Protein AF-A0A2W6A7L1-F1 (afdb_monomer)

Sequence (138 aa):
NFPADTFSSRDAFLKLSKTFEETGVGAYLGAAGSIQSKDVLQAAAGIFGVEARHAAAVGYISGAQPEGGIYMGATETAKSRVDVLAAVMPFLGGMPGTGFAPANQINEQLLVAGLGGLAGSSLIIAGLRRLAVRKQEQ

Structure (mmCIF, N/CA/C/O backbone):
data_AF-A0A2W6A7L1-F1
#
_entry.id   AF-A0A2W6A7L1-F1
#
loop_
_atom_site.group_PDB
_atom_site.id
_atom_site.type_symbol
_atom_site.label_atom_id
_atom_site.label_alt_id
_atom_site.label_comp_id
_atom_site.label_asym_id
_atom_site.label_entity_id
_atom_site.label_seq_id
_atom_site.pdbx_PDB_ins_code
_atom_site.Cartn_x
_atom_site.Cartn_y
_atom_site.Cartn_z
_atom_site.occupancy
_atom_site.B_iso_or_equiv
_atom_site.auth_seq_id
_atom_site.auth_comp_id
_atom_site.auth_asym_id
_atom_site.auth_atom_id
_atom_site.pdbx_PDB_model_num
ATOM 1 N N . ASN A 1 1 ? -6.098 13.486 -13.498 1.00 71.31 1 ASN A N 1
ATOM 2 C CA . ASN A 1 1 ? -4.932 13.851 -14.336 1.00 71.31 1 ASN A CA 1
ATOM 3 C C . ASN A 1 1 ? -3.828 12.823 -14.158 1.00 71.31 1 ASN A C 1
ATOM 5 O O . ASN A 1 1 ? -3.282 12.739 -13.075 1.00 71.31 1 ASN A O 1
ATOM 9 N N . PHE A 1 2 ? -3.528 12.009 -15.171 1.00 74.62 2 PHE A N 1
ATOM 10 C CA . PHE A 1 2 ? -2.427 11.034 -15.109 1.00 74.62 2 PHE A CA 1
ATOM 11 C C . PHE A 1 2 ? -1.189 11.572 -15.847 1.00 74.62 2 PHE A C 1
ATOM 13 O O . PHE A 1 2 ? -1.362 12.352 -16.786 1.00 74.62 2 PHE A O 1
ATOM 20 N N . PRO A 1 3 ? 0.040 11.183 -15.454 1.00 73.56 3 PRO A N 1
ATOM 21 C CA . PRO A 1 3 ? 1.233 11.413 -16.267 1.00 73.56 3 PRO A CA 1
ATOM 22 C C . PRO A 1 3 ? 1.027 10.926 -17.711 1.00 73.56 3 PRO A C 1
ATOM 24 O O . PRO A 1 3 ? 0.423 9.876 -17.925 1.00 73.56 3 PRO A O 1
ATOM 27 N N . ALA A 1 4 ? 1.527 11.674 -18.699 1.00 71.00 4 ALA A N 1
ATOM 28 C CA . ALA A 1 4 ? 1.272 11.406 -20.122 1.00 71.00 4 ALA A CA 1
ATOM 29 C C . ALA A 1 4 ? 1.661 9.976 -20.553 1.00 71.00 4 ALA A C 1
ATOM 31 O O . ALA A 1 4 ? 0.959 9.355 -21.346 1.00 71.00 4 ALA A O 1
ATOM 32 N N . ASP A 1 5 ? 2.721 9.426 -19.957 1.00 76.31 5 ASP A N 1
ATOM 33 C CA . ASP A 1 5 ? 3.250 8.100 -20.291 1.00 76.31 5 ASP A CA 1
ATOM 34 C C . ASP A 1 5 ? 2.653 6.958 -19.462 1.00 76.31 5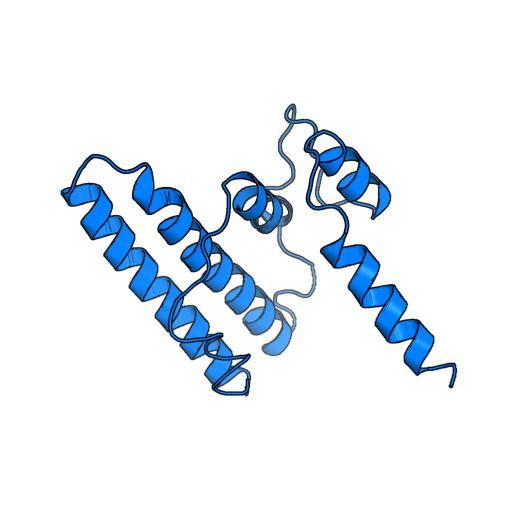 ASP A C 1
ATOM 36 O O . ASP A 1 5 ? 3.024 5.802 -19.644 1.00 76.31 5 ASP A O 1
ATOM 40 N N . THR A 1 6 ? 1.714 7.234 -18.554 1.00 76.62 6 THR A N 1
ATOM 41 C CA . THR A 1 6 ? 1.120 6.200 -17.691 1.00 76.62 6 THR A CA 1
ATOM 42 C C . THR A 1 6 ? 0.550 5.023 -18.483 1.00 76.62 6 THR A C 1
ATOM 44 O O . THR A 1 6 ? 0.663 3.881 -18.047 1.00 76.62 6 THR A O 1
ATOM 47 N N . PHE A 1 7 ? -0.050 5.296 -19.641 1.00 86.50 7 PHE A N 1
ATOM 48 C CA . PHE A 1 7 ? -0.712 4.289 -20.472 1.00 86.50 7 PHE A CA 1
ATOM 49 C C . PHE A 1 7 ? 0.075 3.945 -21.743 1.00 86.50 7 PHE A C 1
ATOM 51 O O . PHE A 1 7 ? -0.437 3.226 -22.596 1.00 86.50 7 PHE A O 1
ATOM 58 N N . SER A 1 8 ? 1.305 4.450 -21.895 1.00 86.00 8 SER A N 1
ATOM 59 C CA . SER A 1 8 ? 2.106 4.233 -23.108 1.00 86.00 8 SER A CA 1
ATOM 60 C C . SER A 1 8 ? 2.825 2.881 -23.124 1.00 86.00 8 SER A C 1
ATOM 62 O O . SER A 1 8 ? 3.236 2.413 -24.183 1.00 86.00 8 SER A O 1
ATOM 64 N N . SER A 1 9 ? 2.968 2.225 -21.966 1.00 90.50 9 SER A N 1
ATOM 65 C CA . SER A 1 9 ? 3.584 0.902 -21.855 1.00 90.50 9 SER A CA 1
ATOM 66 C C . SER A 1 9 ? 3.044 0.107 -20.667 1.00 90.50 9 SER A C 1
ATOM 68 O O . SER A 1 9 ? 2.560 0.667 -19.681 1.00 90.50 9 SER A O 1
ATOM 70 N N . ARG A 1 10 ? 3.186 -1.222 -20.747 1.00 93.12 10 ARG A N 1
ATOM 71 C CA . ARG A 1 10 ? 2.872 -2.145 -19.648 1.00 93.12 10 ARG A CA 1
ATOM 72 C C . ARG A 1 10 ? 3.616 -1.763 -18.368 1.00 93.12 10 ARG A C 1
ATOM 74 O O . ARG A 1 10 ? 3.000 -1.701 -17.312 1.00 93.12 10 ARG A O 1
ATOM 81 N N . ASP A 1 11 ? 4.906 -1.466 -18.465 1.00 89.12 11 ASP A N 1
ATOM 82 C CA . ASP A 1 11 ? 5.735 -1.180 -17.292 1.00 89.12 11 ASP A CA 1
ATOM 83 C C . ASP A 1 11 ? 5.360 0.154 -16.637 1.00 89.12 11 ASP A C 1
ATOM 85 O O . ASP A 1 11 ? 5.296 0.242 -15.410 1.00 89.12 11 ASP A O 1
ATOM 89 N N . ALA A 1 12 ? 5.037 1.181 -17.434 1.00 81.75 12 ALA A N 1
ATOM 90 C CA . ALA A 1 12 ? 4.550 2.455 -16.906 1.00 81.75 12 ALA A CA 1
ATOM 91 C C . ALA A 1 12 ? 3.216 2.289 -16.161 1.00 81.75 12 ALA A C 1
ATOM 93 O O . ALA A 1 12 ? 3.048 2.837 -15.066 1.00 81.75 12 ALA A O 1
ATOM 94 N N . PHE A 1 13 ? 2.306 1.479 -16.708 1.00 88.81 13 PHE A N 1
ATOM 95 C CA . PHE A 1 13 ? 1.031 1.176 -16.069 1.00 88.81 13 PHE A CA 1
ATOM 96 C C . PHE A 1 13 ? 1.217 0.383 -14.770 1.00 88.81 13 PHE A C 1
ATOM 98 O O . PHE A 1 13 ? 0.666 0.762 -13.738 1.00 88.81 13 PHE A O 1
ATOM 105 N N . LEU A 1 14 ? 2.026 -0.683 -14.789 1.00 89.44 14 LEU A N 1
ATOM 106 C CA . LEU A 1 14 ? 2.283 -1.517 -13.609 1.00 89.44 14 LEU A CA 1
ATOM 107 C C . LEU A 1 14 ? 2.969 -0.726 -12.491 1.00 89.44 14 LEU A C 1
ATO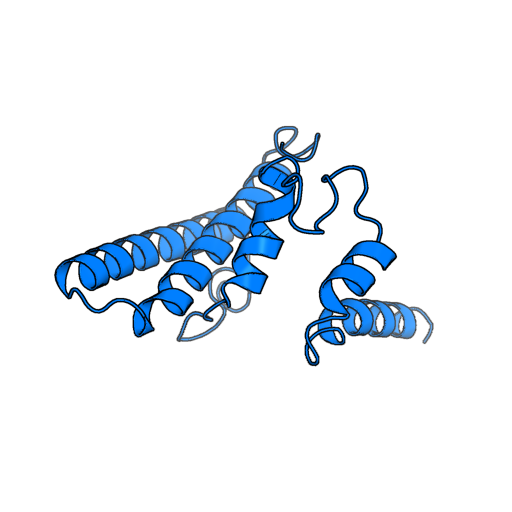M 109 O O . LEU A 1 14 ? 2.590 -0.856 -11.328 1.00 89.44 14 LEU A O 1
ATOM 113 N N . LYS A 1 15 ? 3.918 0.153 -12.832 1.00 86.69 15 LYS A N 1
ATOM 114 C CA . LYS A 1 15 ? 4.564 1.046 -11.862 1.00 86.69 15 LYS A CA 1
ATOM 115 C C . LYS A 1 15 ? 3.556 1.976 -11.189 1.00 86.69 15 LYS A C 1
ATOM 117 O O . LYS A 1 15 ? 3.609 2.170 -9.971 1.00 86.69 15 LYS A O 1
ATOM 122 N N . LEU A 1 16 ? 2.636 2.547 -11.967 1.00 86.56 16 LEU A N 1
ATOM 123 C CA . LEU A 1 16 ? 1.591 3.390 -11.404 1.00 86.56 16 LEU A CA 1
ATOM 124 C C . LEU A 1 16 ? 0.630 2.577 -10.532 1.00 86.56 16 LEU A C 1
ATOM 126 O O . LEU A 1 16 ? 0.361 2.981 -9.406 1.00 86.56 16 LEU A O 1
ATOM 130 N N . SER A 1 17 ? 0.155 1.434 -11.028 1.00 91.50 17 SER A N 1
ATOM 131 C CA . SER A 1 17 ? -0.746 0.545 -10.292 1.00 91.50 17 SER A CA 1
ATOM 132 C C . SER A 1 17 ? -0.145 0.166 -8.941 1.00 91.50 17 SER A C 1
ATOM 134 O O . SER A 1 17 ? -0.765 0.432 -7.920 1.00 91.50 17 SER A O 1
ATOM 136 N N . LYS A 1 18 ? 1.114 -0.291 -8.902 1.00 91.12 18 LYS A N 1
ATOM 137 C CA . LYS A 1 18 ? 1.820 -0.606 -7.649 1.00 91.12 18 LYS A CA 1
ATOM 138 C C . LYS A 1 18 ? 1.805 0.564 -6.660 1.00 91.12 18 LYS A C 1
ATOM 140 O O . LYS A 1 18 ? 1.532 0.358 -5.483 1.00 91.12 18 LYS A O 1
ATOM 145 N N . THR A 1 19 ? 2.028 1.787 -7.146 1.00 89.25 19 THR A N 1
ATOM 146 C CA . THR A 1 19 ? 1.996 3.002 -6.312 1.00 89.25 19 THR A CA 1
ATOM 147 C C . THR A 1 19 ? 0.613 3.249 -5.700 1.00 89.25 19 THR A C 1
ATOM 149 O O . THR A 1 19 ? 0.518 3.637 -4.534 1.00 89.25 19 THR A O 1
ATOM 152 N N . PHE A 1 20 ? -0.460 3.032 -6.466 1.00 92.06 20 PHE A N 1
ATOM 153 C CA . PHE A 1 20 ? -1.832 3.194 -5.983 1.00 92.06 20 PHE A CA 1
ATOM 154 C C . PHE A 1 20 ? -2.197 2.140 -4.938 1.00 92.06 20 PHE A C 1
ATOM 156 O O . PHE A 1 20 ? -2.629 2.519 -3.850 1.00 92.06 20 PHE A O 1
ATOM 163 N N . GLU A 1 21 ? -1.949 0.859 -5.220 1.00 95.75 21 GLU A N 1
ATOM 164 C CA . GLU A 1 21 ? -2.301 -0.229 -4.296 1.00 95.75 21 GLU A CA 1
ATOM 165 C C . GLU A 1 21 ? -1.540 -0.086 -2.963 1.00 95.75 21 GLU A C 1
ATOM 167 O O . GLU A 1 21 ? -2.126 -0.165 -1.887 1.00 95.75 21 GLU A O 1
ATOM 172 N N . GLU A 1 22 ? -0.239 0.238 -2.992 1.00 93.44 22 GLU A N 1
ATOM 173 C CA . GLU A 1 22 ? 0.544 0.485 -1.766 1.00 93.44 22 GLU A CA 1
ATOM 174 C C . GLU A 1 22 ? 0.087 1.736 -1.001 1.00 93.44 22 GLU A C 1
ATOM 176 O O . GLU A 1 22 ? 0.185 1.808 0.230 1.00 93.44 22 GLU A O 1
ATOM 181 N N . THR A 1 23 ? -0.427 2.740 -1.715 1.00 94.38 23 THR A N 1
ATOM 182 C CA . THR A 1 23 ? -1.052 3.907 -1.083 1.00 94.38 23 THR A CA 1
ATOM 183 C C . THR A 1 23 ? -2.351 3.510 -0.385 1.00 94.38 23 THR A C 1
ATOM 185 O O . THR A 1 23 ? -2.561 3.931 0.753 1.00 94.38 23 THR A O 1
ATOM 188 N N . GLY A 1 24 ? -3.172 2.661 -1.011 1.00 95.12 24 GLY A N 1
ATOM 189 C CA . GLY A 1 24 ? -4.389 2.090 -0.430 1.00 95.12 24 GLY A CA 1
ATOM 190 C C . GLY A 1 24 ? -4.109 1.284 0.839 1.00 95.12 24 GLY A C 1
ATOM 191 O O . GLY A 1 24 ? -4.695 1.568 1.886 1.00 95.12 24 GLY A O 1
ATOM 192 N N . VAL A 1 25 ? -3.143 0.360 0.787 1.00 96.56 25 VAL A N 1
ATOM 193 C CA . VAL A 1 25 ? -2.668 -0.426 1.943 1.00 96.56 25 VAL A CA 1
ATOM 194 C C . VAL A 1 25 ? -2.321 0.487 3.120 1.00 96.56 25 VAL A C 1
ATOM 196 O O . VAL A 1 25 ? -2.870 0.347 4.217 1.00 96.56 25 VAL A O 1
ATOM 199 N N . GLY A 1 26 ? -1.449 1.472 2.888 1.00 95.88 26 GLY A N 1
ATOM 200 C CA . GLY A 1 26 ? -1.028 2.396 3.936 1.00 95.88 26 GLY A CA 1
ATOM 201 C C . GLY A 1 26 ? -2.165 3.277 4.459 1.00 95.88 26 GLY A C 1
ATOM 202 O O . GLY A 1 26 ? -2.205 3.563 5.657 1.00 95.88 26 GLY A O 1
ATOM 203 N N . ALA A 1 27 ? -3.096 3.690 3.594 1.00 97.19 27 ALA A N 1
ATOM 204 C CA . ALA A 1 27 ? -4.229 4.536 3.958 1.00 97.19 27 ALA A C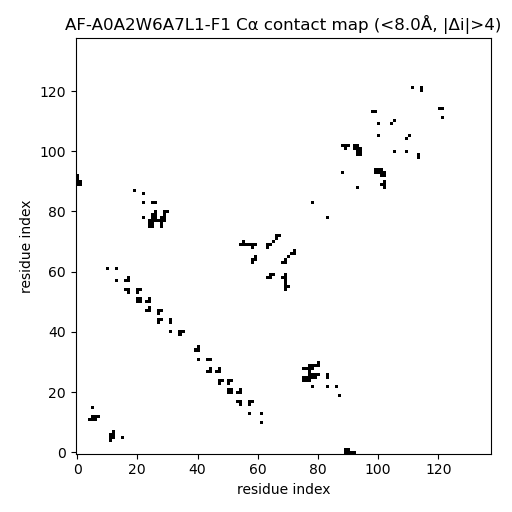A 1
ATOM 205 C C . ALA A 1 27 ? -5.227 3.819 4.875 1.00 97.19 27 ALA A C 1
ATOM 207 O O . ALA A 1 27 ? -5.585 4.361 5.922 1.00 97.19 27 ALA A O 1
ATOM 208 N N . TYR A 1 28 ? -5.650 2.600 4.520 1.00 97.81 28 TYR A N 1
ATOM 209 C CA . TYR A 1 28 ? -6.585 1.834 5.349 1.00 97.81 28 TYR A CA 1
ATOM 210 C C . TYR A 1 28 ? -5.964 1.458 6.692 1.00 97.81 28 TYR A C 1
ATOM 212 O O . TYR A 1 28 ? -6.613 1.609 7.729 1.00 97.81 28 TYR A O 1
ATOM 220 N N . LEU A 1 29 ? -4.692 1.049 6.695 1.00 97.25 29 LEU A N 1
ATOM 221 C CA . LEU A 1 29 ? -3.987 0.736 7.934 1.00 97.25 29 LEU A CA 1
ATOM 222 C C . LEU A 1 29 ? -3.810 1.976 8.822 1.00 97.25 29 LEU A C 1
ATOM 224 O O . LEU A 1 29 ? -4.052 1.911 10.025 1.00 97.25 29 LEU A O 1
ATOM 228 N N . GLY A 1 30 ? -3.450 3.122 8.236 1.00 96.88 30 GLY A N 1
ATOM 229 C CA . GLY A 1 30 ? -3.307 4.388 8.960 1.00 96.88 30 GLY A CA 1
ATOM 230 C C . GLY A 1 30 ? -4.624 4.943 9.505 1.00 96.88 30 GLY A C 1
ATOM 231 O O . GLY A 1 30 ? -4.637 5.589 10.553 1.00 96.88 30 GLY A O 1
ATOM 232 N N . ALA A 1 31 ? -5.745 4.669 8.836 1.00 97.19 31 ALA A N 1
ATOM 233 C CA . ALA A 1 31 ? -7.069 5.081 9.289 1.00 97.19 31 ALA A CA 1
ATOM 234 C C . ALA A 1 31 ? -7.670 4.148 10.355 1.00 97.19 31 ALA A C 1
ATOM 236 O O . ALA A 1 31 ? -8.532 4.595 11.114 1.00 97.19 31 ALA A O 1
ATOM 237 N N . ALA A 1 32 ? -7.221 2.889 10.443 1.00 96.94 32 ALA A N 1
ATOM 238 C CA . ALA A 1 32 ? -7.841 1.843 11.261 1.00 96.94 32 ALA A CA 1
ATOM 239 C C . ALA A 1 32 ? -8.097 2.268 12.717 1.00 96.94 32 ALA A C 1
ATOM 241 O O . ALA A 1 32 ? -9.205 2.102 13.220 1.00 96.94 32 ALA A O 1
ATOM 242 N N . GLY A 1 33 ? -7.117 2.901 13.372 1.00 96.38 33 GLY A N 1
ATOM 243 C CA . GLY A 1 33 ? -7.238 3.342 14.769 1.00 96.38 33 GLY A CA 1
ATOM 244 C C . GLY A 1 33 ? -8.255 4.468 15.009 1.00 96.38 33 GLY A C 1
ATOM 245 O O . GLY A 1 33 ? -8.645 4.709 16.148 1.00 96.38 33 GLY A O 1
ATOM 246 N N . SER A 1 34 ? -8.701 5.159 13.956 1.00 96.56 34 SER A N 1
ATOM 247 C CA . SER A 1 34 ? -9.725 6.209 14.050 1.00 96.56 34 SER A CA 1
ATOM 248 C C . SER A 1 34 ? -11.149 5.676 13.842 1.00 96.56 34 SER A C 1
ATOM 250 O O . SER A 1 34 ? -12.112 6.386 14.135 1.00 96.56 34 SER A O 1
ATOM 252 N N . ILE A 1 35 ? -11.309 4.443 13.345 1.00 97.06 35 ILE A N 1
ATOM 253 C CA . ILE A 1 35 ? -12.612 3.860 13.012 1.00 97.06 35 ILE A CA 1
ATOM 254 C C . ILE A 1 35 ? -13.245 3.249 14.267 1.00 97.06 35 ILE A C 1
ATOM 256 O O . ILE A 1 35 ? -12.772 2.248 14.793 1.00 97.06 35 ILE A O 1
ATOM 260 N N . GLN A 1 36 ? -14.352 3.837 14.725 1.00 98.00 36 GLN A N 1
ATOM 261 C CA . GLN A 1 36 ? -15.050 3.388 15.941 1.00 98.00 36 GLN A CA 1
ATOM 262 C C . GLN A 1 36 ? -16.085 2.287 15.675 1.00 98.00 36 GLN A C 1
ATOM 264 O O . GLN A 1 36 ? -16.343 1.441 16.529 1.00 98.00 36 GLN A O 1
ATOM 269 N N . SER A 1 37 ? -16.700 2.294 14.489 1.00 98.38 37 SER A N 1
ATOM 270 C CA . SER A 1 37 ? -17.677 1.271 14.117 1.00 98.38 37 SER A CA 1
ATOM 271 C C . SER A 1 37 ? -16.964 -0.021 13.735 1.00 98.38 37 SER A C 1
ATOM 273 O O . SER A 1 37 ? -16.154 -0.031 12.809 1.00 98.38 37 SER A O 1
ATOM 275 N N . LYS A 1 38 ? -17.298 -1.121 14.417 1.00 98.19 38 LYS A N 1
ATOM 276 C CA . LYS A 1 38 ? -16.741 -2.449 14.122 1.00 98.19 38 LYS A CA 1
ATOM 277 C C . LYS A 1 38 ? -17.067 -2.907 12.704 1.00 98.19 38 LYS A C 1
ATOM 279 O O . LYS A 1 38 ? -16.195 -3.459 12.045 1.00 98.19 38 LYS A O 1
ATOM 284 N N . ASP A 1 39 ? -18.269 -2.609 12.219 1.00 98.31 39 ASP A N 1
ATOM 285 C CA . ASP A 1 39 ? -18.688 -2.978 10.865 1.00 98.31 39 ASP A CA 1
ATOM 286 C C . ASP A 1 39 ? -17.860 -2.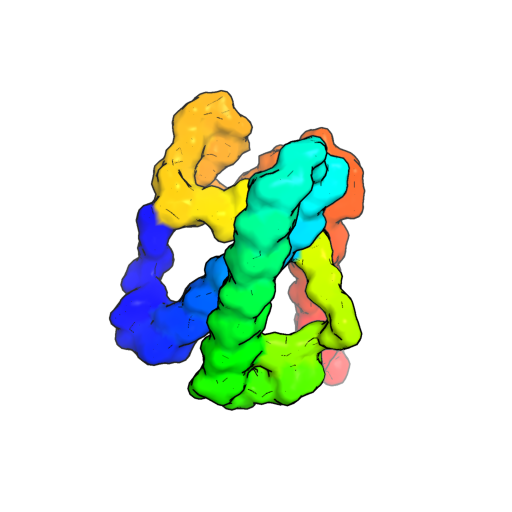227 9.815 1.00 98.31 39 ASP A C 1
ATOM 288 O O . ASP A 1 39 ? -17.384 -2.813 8.842 1.00 98.31 39 ASP A O 1
ATOM 292 N N . VAL A 1 40 ? -17.606 -0.935 10.054 1.00 98.19 40 VAL A N 1
ATOM 293 C CA . VAL A 1 40 ? -16.751 -0.123 9.177 1.00 98.19 40 VAL A CA 1
ATOM 294 C C . VAL A 1 40 ? -15.297 -0.582 9.263 1.00 98.19 40 VAL A C 1
ATOM 296 O O . VAL A 1 40 ? -14.626 -0.652 8.238 1.00 98.19 40 VAL A O 1
ATOM 299 N N . LEU A 1 41 ? -14.806 -0.936 10.454 1.00 98.38 41 LEU A N 1
ATOM 300 C CA . LEU A 1 41 ? -13.446 -1.444 10.632 1.00 98.38 41 LEU A CA 1
ATOM 301 C C . LEU A 1 41 ? -13.260 -2.788 9.920 1.00 98.38 41 LEU A C 1
ATOM 303 O O . LEU A 1 41 ? -12.236 -3.001 9.280 1.00 98.38 41 LEU A O 1
ATOM 307 N N . GLN A 1 42 ? -14.255 -3.673 9.982 1.00 98.38 42 GLN A N 1
ATOM 308 C CA . GLN A 1 42 ? -14.224 -4.952 9.282 1.00 98.38 42 GLN A CA 1
ATOM 309 C C . GLN A 1 42 ? -14.239 -4.765 7.763 1.00 98.38 42 GLN A C 1
ATOM 311 O O . GLN A 1 42 ? -13.457 -5.408 7.062 1.00 98.38 42 GLN A O 1
ATOM 316 N N . ALA A 1 43 ? -15.070 -3.854 7.251 1.00 98.44 43 ALA A N 1
ATOM 317 C CA . ALA A 1 43 ? -15.054 -3.499 5.836 1.00 98.44 43 ALA A CA 1
ATOM 318 C C . ALA A 1 43 ? -13.691 -2.915 5.417 1.00 98.44 43 ALA A C 1
ATOM 320 O O . ALA A 1 43 ? -13.103 -3.370 4.438 1.00 98.44 43 ALA A O 1
ATOM 321 N N . ALA A 1 44 ? -13.147 -1.973 6.194 1.00 98.12 44 ALA A N 1
ATOM 322 C CA . ALA A 1 44 ? -11.841 -1.361 5.949 1.00 98.12 44 ALA A CA 1
ATOM 323 C C . ALA A 1 44 ? -10.700 -2.392 5.957 1.00 98.12 44 ALA A C 1
ATOM 325 O O . ALA A 1 44 ? -9.845 -2.365 5.075 1.00 98.12 44 ALA A O 1
ATOM 326 N N . ALA A 1 45 ? -10.708 -3.337 6.902 1.00 97.94 45 ALA A N 1
ATOM 327 C CA . ALA A 1 45 ? -9.742 -4.433 6.957 1.00 97.94 45 ALA A CA 1
ATOM 328 C C . ALA A 1 45 ? -9.856 -5.369 5.740 1.00 97.94 45 ALA A C 1
ATOM 330 O O . ALA A 1 45 ? -8.845 -5.828 5.208 1.00 97.94 45 ALA A O 1
ATOM 331 N N . GLY A 1 46 ? -11.080 -5.620 5.266 1.00 98.19 46 GLY A N 1
ATOM 332 C CA . GLY A 1 46 ? -11.321 -6.373 4.037 1.00 98.19 46 GLY A CA 1
ATOM 333 C C . GLY A 1 46 ? -10.718 -5.691 2.808 1.00 98.19 46 GLY A C 1
ATOM 334 O O . GLY A 1 46 ? -10.029 -6.348 2.029 1.00 98.19 46 GLY A O 1
ATOM 335 N N . ILE A 1 47 ? -10.924 -4.377 2.663 1.00 97.88 47 ILE A N 1
ATOM 336 C CA . ILE A 1 47 ? -10.367 -3.607 1.543 1.00 97.88 47 ILE A CA 1
ATOM 337 C C . ILE A 1 47 ? -8.841 -3.558 1.639 1.00 97.88 47 ILE A C 1
ATOM 339 O O . ILE A 1 47 ? -8.171 -3.894 0.671 1.00 97.88 47 ILE A O 1
ATOM 343 N N . PHE A 1 48 ? -8.284 -3.271 2.817 1.00 97.44 48 PHE A N 1
ATOM 344 C CA . PHE A 1 48 ? -6.842 -3.350 3.070 1.00 97.44 48 PHE A CA 1
ATOM 345 C C . PHE A 1 48 ? -6.226 -4.666 2.563 1.00 97.44 48 PHE A C 1
ATOM 347 O O . PHE A 1 48 ? -5.225 -4.652 1.849 1.00 97.44 48 PHE A O 1
ATOM 354 N N . GLY A 1 49 ? -6.84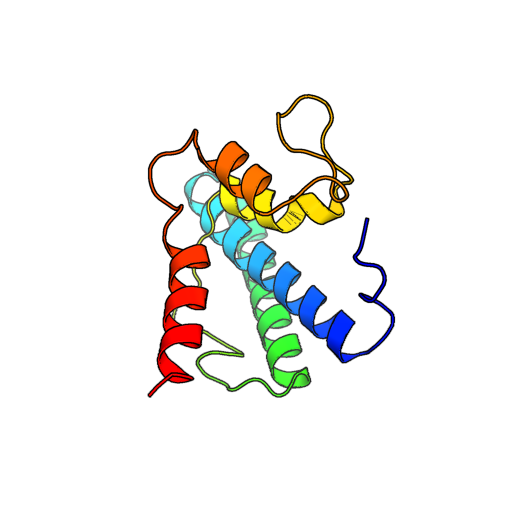5 -5.810 2.879 1.00 96.62 49 GLY A N 1
ATOM 355 C CA . GLY A 1 49 ? -6.361 -7.117 2.430 1.00 96.62 49 GLY A CA 1
ATOM 356 C C . GLY A 1 49 ? -6.520 -7.371 0.924 1.00 96.62 49 GLY A C 1
ATOM 357 O O . GLY A 1 49 ? -5.834 -8.229 0.366 1.00 96.62 49 GLY A O 1
ATOM 358 N N . VAL A 1 50 ? -7.429 -6.672 0.241 1.00 98.06 50 VAL A N 1
ATOM 359 C CA . VAL A 1 50 ? -7.540 -6.690 -1.228 1.00 98.06 50 VAL A CA 1
ATOM 360 C C . VAL A 1 50 ? -6.413 -5.869 -1.852 1.00 98.06 50 VAL A C 1
ATOM 362 O O . VAL A 1 50 ? -5.669 -6.416 -2.663 1.00 98.06 50 VAL A O 1
ATOM 365 N N . GLU A 1 51 ? -6.219 -4.628 -1.405 1.00 97.38 51 GLU A N 1
ATOM 366 C CA . GLU A 1 51 ? -5.146 -3.737 -1.877 1.00 97.38 51 GLU A CA 1
ATOM 367 C C . GLU A 1 51 ? -3.763 -4.388 -1.694 1.00 97.38 51 GLU A C 1
ATOM 369 O O . GLU A 1 51 ? -2.942 -4.394 -2.608 1.00 97.38 51 GLU A O 1
ATOM 374 N N . ALA A 1 52 ? -3.515 -5.048 -0.554 1.00 96.38 52 ALA A N 1
ATOM 375 C CA . ALA A 1 52 ? -2.254 -5.756 -0.311 1.00 96.38 52 ALA A CA 1
ATOM 376 C C . ALA A 1 52 ? -2.026 -6.906 -1.310 1.00 96.38 52 ALA A C 1
ATOM 378 O O . ALA A 1 52 ? -0.922 -7.093 -1.826 1.00 96.38 52 ALA A O 1
ATOM 379 N N . ARG A 1 53 ? -3.083 -7.660 -1.647 1.00 96.69 53 ARG A N 1
ATOM 380 C CA . ARG A 1 53 ? -3.008 -8.726 -2.659 1.00 96.69 53 ARG A CA 1
ATOM 381 C C . ARG A 1 53 ? -2.785 -8.168 -4.058 1.00 96.69 53 ARG A C 1
ATOM 383 O O . ARG A 1 53 ? -2.019 -8.761 -4.815 1.00 96.69 53 ARG A O 1
ATOM 390 N N . HIS A 1 54 ? -3.406 -7.044 -4.402 1.00 97.50 54 HIS A N 1
ATOM 391 C CA . HIS A 1 54 ? -3.146 -6.372 -5.670 1.00 97.50 54 HIS A CA 1
ATOM 392 C C . HIS A 1 54 ? -1.703 -5.867 -5.744 1.00 97.50 54 HIS A C 1
ATOM 394 O O . HIS A 1 54 ? -1.011 -6.158 -6.718 1.00 97.50 54 HIS A O 1
ATOM 400 N N . ALA A 1 55 ? -1.203 -5.206 -4.696 1.00 95.56 55 ALA A N 1
ATOM 401 C CA . ALA A 1 55 ? 0.180 -4.746 -4.622 1.00 95.56 55 ALA A CA 1
ATOM 402 C C . ALA A 1 55 ? 1.177 -5.907 -4.782 1.00 95.56 55 ALA A C 1
ATOM 404 O O . ALA A 1 55 ? 2.190 -5.761 -5.475 1.00 95.56 55 ALA A O 1
ATOM 405 N N . ALA A 1 56 ? 0.889 -7.064 -4.179 1.00 95.56 56 ALA A N 1
ATOM 406 C CA . ALA A 1 56 ? 1.695 -8.271 -4.330 1.00 95.56 56 ALA A CA 1
ATOM 407 C C . ALA A 1 56 ? 1.616 -8.849 -5.754 1.00 95.56 56 ALA A C 1
ATOM 409 O O . ALA A 1 56 ? 2.646 -9.165 -6.353 1.00 95.56 56 ALA A O 1
ATOM 410 N N . ALA A 1 57 ? 0.414 -8.942 -6.330 1.00 97.62 57 ALA A N 1
ATOM 411 C CA . ALA A 1 57 ? 0.205 -9.440 -7.688 1.00 97.62 57 ALA A CA 1
ATOM 412 C C . ALA A 1 57 ? 0.914 -8.564 -8.731 1.00 97.62 57 ALA A C 1
ATOM 414 O O . ALA A 1 57 ? 1.618 -9.080 -9.597 1.00 97.62 57 ALA A O 1
ATOM 415 N N . VAL A 1 58 ? 0.794 -7.239 -8.621 1.00 95.69 58 VAL A N 1
ATOM 416 C CA . VAL A 1 58 ? 1.484 -6.287 -9.501 1.00 95.69 58 VAL A CA 1
ATOM 417 C C . VAL A 1 58 ? 2.999 -6.406 -9.341 1.00 95.69 58 VAL A C 1
ATOM 419 O O . VAL A 1 58 ? 3.709 -6.436 -10.347 1.00 95.69 58 VAL A O 1
ATOM 422 N N . GLY A 1 59 ? 3.505 -6.536 -8.108 1.00 95.56 59 GLY A N 1
ATOM 423 C CA . GLY A 1 59 ? 4.927 -6.780 -7.847 1.00 95.56 59 GLY A CA 1
ATOM 424 C C . GLY A 1 59 ? 5.434 -8.052 -8.532 1.00 95.56 59 GLY A C 1
ATOM 425 O O . GLY A 1 59 ? 6.435 -8.008 -9.246 1.00 95.56 59 GLY A O 1
ATOM 426 N N . TYR A 1 60 ? 4.698 -9.157 -8.399 1.00 97.06 60 TYR A N 1
ATOM 427 C CA . TYR A 1 60 ? 5.018 -10.430 -9.047 1.00 97.06 60 TYR A CA 1
ATOM 428 C C . TYR A 1 60 ? 5.041 -10.313 -10.578 1.00 97.06 60 TYR A C 1
ATOM 430 O O . TYR A 1 60 ? 6.015 -10.700 -11.221 1.00 97.06 60 TYR A O 1
ATOM 438 N N . ILE A 1 61 ? 4.004 -9.712 -11.169 1.00 96.69 61 ILE A N 1
ATOM 439 C CA . ILE A 1 61 ? 3.883 -9.508 -12.623 1.00 96.69 61 ILE A CA 1
ATOM 440 C C . ILE A 1 61 ? 4.995 -8.592 -13.166 1.00 96.69 61 ILE A C 1
ATOM 442 O O . ILE A 1 61 ? 5.400 -8.732 -14.327 1.00 96.69 61 ILE A O 1
ATOM 446 N N . SER A 1 62 ? 5.488 -7.673 -12.332 1.00 94.38 62 SER A N 1
ATOM 447 C CA . SER A 1 62 ? 6.598 -6.762 -12.639 1.00 94.38 62 SER A CA 1
ATOM 448 C C . SER A 1 62 ? 7.981 -7.397 -12.438 1.00 94.38 62 SER A C 1
ATOM 450 O O . SER A 1 62 ? 8.986 -6.743 -12.700 1.00 94.38 62 SER A O 1
ATOM 452 N N . GLY A 1 63 ? 8.059 -8.649 -11.968 1.00 94.94 63 GLY A N 1
ATOM 453 C CA . GLY A 1 63 ? 9.325 -9.340 -11.706 1.00 94.94 63 GLY A CA 1
ATOM 454 C C . GLY A 1 63 ? 10.075 -8.827 -10.473 1.00 94.94 63 GLY A C 1
ATOM 455 O O . GLY A 1 63 ? 11.299 -8.944 -10.408 1.00 94.94 63 GLY A O 1
ATOM 456 N N . ALA A 1 64 ? 9.370 -8.228 -9.509 1.00 93.56 64 ALA A N 1
ATOM 457 C CA . ALA A 1 64 ? 9.975 -7.758 -8.269 1.00 93.56 64 ALA A CA 1
ATOM 458 C C . ALA A 1 64 ? 10.480 -8.931 -7.411 1.00 93.56 64 ALA A C 1
ATOM 460 O O . ALA A 1 64 ? 9.934 -10.036 -7.449 1.00 93.56 64 ALA A O 1
ATOM 461 N N . GLN A 1 65 ? 11.512 -8.677 -6.602 1.00 92.06 65 GLN A N 1
ATOM 462 C CA . GLN A 1 65 ? 11.970 -9.648 -5.609 1.00 92.06 65 GLN A CA 1
ATOM 463 C C . GLN A 1 65 ? 10.854 -9.932 -4.592 1.00 92.06 65 GLN A C 1
ATOM 465 O O . GLN A 1 65 ? 10.074 -9.019 -4.303 1.00 92.06 65 GLN A O 1
ATOM 470 N N . PRO A 1 66 ? 10.767 -11.156 -4.035 1.00 90.00 66 PRO A N 1
ATOM 471 C CA . PRO A 1 66 ? 9.761 -11.481 -3.029 1.00 90.00 66 PRO A CA 1
ATOM 472 C C . PRO A 1 66 ? 9.816 -10.504 -1.846 1.00 90.00 66 PRO A C 1
ATOM 474 O O . PRO A 1 66 ? 8.924 -9.673 -1.687 1.00 90.00 66 PRO A O 1
ATOM 477 N N . GLU A 1 67 ? 10.904 -10.530 -1.081 1.00 90.81 67 GLU A N 1
ATOM 478 C CA . GLU A 1 67 ? 11.164 -9.550 -0.029 1.00 90.81 67 GLU A CA 1
ATOM 479 C C . GLU A 1 67 ? 11.833 -8.301 -0.609 1.00 90.81 67 GLU A C 1
ATOM 481 O O . GLU A 1 67 ? 12.713 -8.391 -1.466 1.00 90.81 67 GLU A O 1
ATOM 486 N N . GLY A 1 68 ? 11.410 -7.124 -0.151 1.00 82.31 68 GLY A N 1
ATOM 487 C CA . GLY A 1 68 ? 11.885 -5.838 -0.661 1.00 82.31 68 GLY A CA 1
ATOM 488 C C . GLY A 1 68 ? 11.238 -5.408 -1.983 1.00 82.31 68 GLY A C 1
ATOM 489 O O . GLY A 1 68 ? 11.667 -4.413 -2.567 1.00 82.31 68 GLY A O 1
ATOM 490 N N . GLY A 1 69 ? 10.228 -6.139 -2.468 1.00 87.12 69 GLY A N 1
ATOM 491 C CA . GLY A 1 69 ? 9.511 -5.815 -3.703 1.00 87.12 69 GLY A CA 1
ATOM 492 C C . GLY A 1 69 ? 8.034 -6.208 -3.674 1.00 87.12 69 GLY A C 1
ATOM 493 O O . GLY A 1 69 ? 7.154 -5.349 -3.769 1.00 87.12 69 GLY A O 1
ATOM 494 N N . ILE A 1 70 ? 7.745 -7.505 -3.545 1.00 88.56 70 ILE A N 1
ATOM 495 C CA . ILE A 1 70 ? 6.368 -8.010 -3.415 1.00 88.56 70 ILE A CA 1
ATOM 496 C C . ILE A 1 70 ? 5.832 -7.693 -2.015 1.00 88.56 70 ILE A C 1
ATOM 498 O O . ILE A 1 70 ? 4.727 -7.168 -1.902 1.00 88.56 70 ILE A O 1
ATOM 502 N N . TYR A 1 71 ? 6.634 -7.953 -0.981 1.00 87.88 71 TYR A N 1
ATOM 503 C CA . TYR A 1 71 ? 6.377 -7.589 0.412 1.00 87.88 71 TYR A CA 1
ATOM 504 C C . TYR A 1 71 ? 7.619 -6.934 1.033 1.00 87.88 71 TYR A C 1
ATOM 506 O O . TYR A 1 71 ? 8.744 -7.206 0.618 1.00 87.88 71 TYR A O 1
ATOM 514 N N . MET A 1 72 ? 7.434 -6.075 2.040 1.00 82.81 72 MET A N 1
ATOM 515 C CA . MET A 1 72 ? 8.542 -5.378 2.724 1.00 82.81 72 MET A CA 1
ATOM 516 C C . MET A 1 72 ? 8.920 -5.994 4.079 1.00 82.81 72 MET A C 1
ATOM 518 O O . MET A 1 72 ? 9.943 -5.631 4.651 1.00 82.81 72 MET A O 1
ATOM 522 N N . GLY A 1 73 ? 8.102 -6.908 4.602 1.00 87.81 73 GLY A N 1
ATOM 523 C CA . GLY A 1 73 ? 8.315 -7.584 5.878 1.00 87.81 73 GLY A CA 1
ATOM 524 C C . GLY A 1 73 ? 7.064 -8.341 6.319 1.00 87.81 73 GLY A C 1
ATOM 525 O O . GLY A 1 73 ? 6.167 -8.587 5.516 1.00 87.81 73 GLY A O 1
ATOM 526 N N . ALA A 1 74 ? 6.987 -8.688 7.606 1.00 89.00 74 ALA A N 1
ATOM 527 C CA . ALA A 1 74 ? 5.833 -9.397 8.173 1.00 89.00 74 ALA A CA 1
ATOM 528 C C . ALA A 1 74 ? 4.577 -8.517 8.331 1.00 89.00 74 ALA A C 1
ATOM 530 O O . ALA A 1 74 ? 3.476 -9.040 8.495 1.00 89.00 74 ALA A O 1
ATOM 531 N N . THR A 1 75 ? 4.738 -7.192 8.318 1.00 90.38 75 THR A N 1
ATOM 532 C CA . THR A 1 75 ? 3.657 -6.223 8.532 1.00 90.38 75 THR A CA 1
ATOM 533 C C . THR A 1 75 ? 3.729 -5.090 7.521 1.00 90.38 75 THR A C 1
ATOM 535 O O . THR A 1 75 ? 4.816 -4.615 7.193 1.00 90.38 75 THR A O 1
ATOM 538 N N . GLU A 1 76 ? 2.564 -4.602 7.107 1.00 92.38 76 GLU A N 1
ATOM 539 C CA . GLU A 1 76 ? 2.453 -3.410 6.269 1.00 92.38 76 GLU A CA 1
ATOM 540 C C . GLU 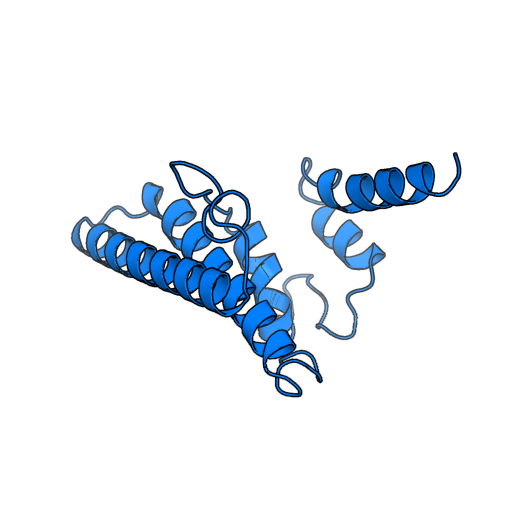A 1 76 ? 2.729 -2.121 7.053 1.00 92.38 76 GLU A C 1
ATOM 542 O O . GLU A 1 76 ? 2.626 -2.075 8.281 1.00 92.38 76 GLU A O 1
ATOM 547 N N . THR A 1 77 ? 3.067 -1.049 6.332 1.00 92.12 77 THR A N 1
ATOM 548 C CA . THR A 1 77 ? 3.367 0.261 6.928 1.00 92.12 77 THR A CA 1
ATOM 549 C C . THR A 1 77 ? 2.192 1.222 6.775 1.00 92.12 77 THR A C 1
ATOM 551 O O . THR A 1 77 ? 1.766 1.535 5.664 1.00 92.12 77 THR A O 1
ATOM 554 N N . ALA A 1 78 ? 1.689 1.735 7.898 1.00 95.69 78 ALA A N 1
ATOM 555 C CA . ALA A 1 78 ? 0.653 2.762 7.910 1.00 95.69 78 ALA A CA 1
ATOM 556 C C . ALA A 1 78 ? 1.161 4.079 7.299 1.00 95.69 78 ALA A C 1
ATOM 558 O O . ALA A 1 78 ? 2.284 4.506 7.569 1.00 95.69 78 ALA A O 1
ATOM 559 N N . LYS A 1 79 ? 0.311 4.758 6.525 1.00 91.38 79 LYS A N 1
ATOM 560 C CA . LYS A 1 79 ? 0.567 6.112 6.016 1.00 91.38 79 LYS A CA 1
ATOM 561 C C . LYS A 1 79 ? -0.280 7.129 6.772 1.00 91.38 79 LYS A C 1
ATOM 563 O O . LYS A 1 79 ? -1.434 6.864 7.109 1.00 91.38 79 LYS A O 1
ATOM 568 N N . SER A 1 80 ? 0.275 8.316 7.015 1.00 91.00 80 SER A N 1
ATOM 569 C CA . SER A 1 80 ? -0.504 9.427 7.566 1.00 91.00 80 SER A CA 1
ATOM 570 C C . SER A 1 80 ? -1.479 9.979 6.516 1.00 91.00 80 SER A C 1
ATOM 572 O O . SER A 1 80 ? -1.266 9.824 5.314 1.00 91.00 80 SER A O 1
ATOM 574 N N . ARG A 1 81 ? -2.530 10.694 6.945 1.00 86.69 81 ARG A N 1
ATOM 575 C CA . ARG A 1 81 ? -3.440 11.389 6.010 1.00 86.69 81 ARG A CA 1
ATOM 576 C C . ARG A 1 81 ? -2.702 12.343 5.068 1.00 86.69 81 ARG A C 1
ATOM 578 O O . ARG A 1 81 ? -3.096 12.461 3.913 1.00 86.69 81 ARG A O 1
ATOM 585 N N . VAL A 1 82 ? -1.649 13.003 5.555 1.00 83.44 82 VAL A N 1
ATOM 586 C CA . VAL A 1 82 ? -0.835 13.926 4.753 1.00 83.44 82 VAL A CA 1
ATOM 587 C C . VAL A 1 82 ? -0.063 13.160 3.681 1.00 83.44 82 VAL A C 1
ATOM 589 O O . VAL A 1 82 ? -0.073 13.577 2.528 1.00 83.44 82 VAL A O 1
ATOM 592 N N . ASP A 1 83 ? 0.524 12.011 4.020 1.00 82.69 83 ASP A N 1
ATOM 593 C CA . ASP A 1 83 ? 1.275 11.194 3.056 1.00 82.69 83 ASP A CA 1
ATOM 594 C C . ASP A 1 83 ? 0.363 10.556 2.005 1.00 82.69 83 ASP A C 1
ATOM 596 O O . ASP A 1 83 ? 0.715 10.501 0.828 1.00 82.69 83 ASP A O 1
ATOM 600 N N . VAL A 1 84 ? -0.827 10.099 2.412 1.00 86.62 84 VAL A N 1
ATOM 601 C CA . VAL A 1 84 ? -1.849 9.593 1.483 1.00 86.62 84 VAL A CA 1
ATOM 602 C C . VAL A 1 84 ? -2.276 10.702 0.529 1.00 86.62 84 VAL A C 1
ATOM 604 O O . VAL A 1 84 ? -2.289 10.492 -0.681 1.00 86.62 84 VAL A O 1
ATOM 607 N N . LEU A 1 85 ? -2.578 11.893 1.058 1.00 84.88 85 LEU A N 1
ATOM 608 C CA . LEU A 1 85 ? -2.975 13.039 0.246 1.00 84.88 85 LEU A CA 1
ATOM 609 C C . LEU A 1 85 ? -1.868 13.436 -0.735 1.00 84.88 85 LEU A C 1
ATOM 611 O O . LEU A 1 85 ? -2.145 13.617 -1.918 1.00 84.88 85 LEU A O 1
ATOM 615 N N . ALA A 1 86 ? -0.620 13.512 -0.272 1.00 80.38 86 ALA A N 1
ATOM 616 C CA . ALA A 1 86 ? 0.529 13.819 -1.114 1.00 80.38 86 ALA A CA 1
ATOM 617 C C . ALA A 1 86 ? 0.703 12.795 -2.250 1.00 80.38 86 ALA A C 1
ATOM 619 O O . ALA A 1 86 ? 0.989 13.183 -3.381 1.00 80.38 86 ALA A O 1
ATOM 620 N N . ALA A 1 87 ? 0.479 11.506 -1.975 1.00 82.12 87 ALA A N 1
ATOM 621 C CA . ALA A 1 87 ? 0.567 10.447 -2.978 1.00 82.12 87 ALA A CA 1
ATOM 622 C C . ALA A 1 87 ? -0.527 10.547 -4.056 1.00 82.12 87 ALA A C 1
ATOM 624 O O . ALA A 1 87 ? -0.253 10.294 -5.228 1.00 82.12 87 ALA A O 1
ATOM 625 N N . VAL A 1 88 ? -1.754 10.943 -3.692 1.00 83.50 88 VAL A N 1
ATOM 626 C CA . VAL A 1 88 ? -2.887 11.009 -4.639 1.00 83.50 88 VAL A CA 1
ATOM 627 C C . VAL A 1 88 ? -3.050 12.370 -5.320 1.00 83.50 88 VAL A C 1
ATOM 629 O O . VAL A 1 88 ? -3.678 12.470 -6.375 1.00 83.50 88 VAL A O 1
ATOM 632 N N . MET A 1 89 ? -2.478 13.430 -4.747 1.00 77.94 89 MET A N 1
ATOM 633 C CA . MET A 1 89 ? -2.630 14.809 -5.219 1.00 77.94 89 MET A CA 1
ATOM 634 C C . MET A 1 89 ? -2.342 15.042 -6.706 1.00 77.94 89 MET A C 1
ATOM 636 O O . MET A 1 89 ? -3.130 15.758 -7.335 1.00 77.94 89 MET A O 1
ATOM 640 N N . PRO A 1 90 ? -1.299 14.439 -7.312 1.00 76.88 90 PRO A N 1
ATOM 641 C CA . PRO A 1 90 ? -1.036 14.593 -8.744 1.00 76.88 90 PRO A CA 1
ATOM 642 C C . PRO A 1 90 ? -2.232 14.201 -9.626 1.00 76.88 90 PRO A C 1
ATOM 644 O O . PRO A 1 90 ? -2.414 14.751 -10.714 1.00 76.88 90 PRO A O 1
ATOM 647 N N . PHE A 1 91 ? -3.090 13.300 -9.136 1.00 77.50 91 PHE A N 1
ATOM 648 C CA . PHE A 1 91 ? -4.211 12.745 -9.888 1.00 77.50 91 PHE A CA 1
ATOM 649 C C . PHE A 1 91 ? -5.506 13.542 -9.753 1.00 77.50 91 PHE A C 1
ATOM 651 O O . PHE A 1 91 ? -6.337 13.497 -10.664 1.00 77.50 91 PHE A O 1
ATOM 658 N N . LEU A 1 92 ? -5.639 14.337 -8.688 1.00 76.50 92 LEU A N 1
ATOM 659 C CA . LEU A 1 92 ? -6.842 15.112 -8.360 1.00 76.50 92 LEU A CA 1
ATOM 660 C C . LEU A 1 92 ? -6.954 16.450 -9.109 1.00 76.50 92 LEU A C 1
ATOM 662 O O . LEU A 1 92 ? -7.911 17.187 -8.911 1.00 76.50 92 LEU A O 1
ATOM 666 N N . GLY A 1 93 ? -5.994 16.772 -9.981 1.00 64.06 93 GLY A N 1
ATOM 667 C CA . GLY A 1 93 ? -6.029 17.984 -10.806 1.00 64.06 93 GLY A CA 1
ATOM 668 C C . GLY A 1 93 ? -5.667 19.287 -10.089 1.00 64.06 93 GLY A C 1
ATOM 669 O O . GLY A 1 93 ? -5.837 20.353 -10.673 1.00 64.06 93 GLY A O 1
ATOM 670 N N . GLY A 1 94 ? -5.092 19.193 -8.884 1.00 53.31 94 GLY A N 1
ATOM 671 C CA . GLY A 1 94 ? -4.856 20.329 -7.990 1.00 53.31 94 GLY A CA 1
ATOM 672 C C . GLY A 1 94 ? -6.137 20.722 -7.250 1.00 53.31 94 GLY A C 1
ATOM 673 O O . GLY A 1 94 ? -7.205 20.786 -7.848 1.00 53.31 94 GLY A O 1
ATOM 674 N N . MET A 1 95 ? -6.055 20.973 -5.942 1.00 45.06 95 MET A N 1
ATOM 675 C CA . MET A 1 95 ? -7.188 21.504 -5.173 1.00 45.06 95 MET A CA 1
ATOM 676 C C . MET A 1 95 ? -7.103 23.037 -5.142 1.00 45.06 95 MET A C 1
ATOM 678 O O . MET A 1 95 ? -6.156 23.570 -4.559 1.00 45.06 95 MET A O 1
ATOM 682 N N . PRO A 1 96 ? -8.073 23.781 -5.702 1.00 40.72 96 PRO A N 1
ATOM 683 C CA . PRO A 1 96 ? -8.153 25.219 -5.473 1.00 40.72 96 PRO A CA 1
ATOM 684 C C . PRO A 1 96 ? -8.331 25.506 -3.971 1.00 40.72 96 PRO A C 1
ATOM 686 O O . PRO A 1 96 ? -9.216 24.941 -3.333 1.00 40.72 96 PRO A O 1
ATOM 689 N N . GLY A 1 97 ? -7.500 26.387 -3.403 1.00 44.50 97 GLY A N 1
ATOM 690 C CA . GLY A 1 97 ? -7.691 26.940 -2.052 1.00 44.50 97 GLY A CA 1
ATOM 691 C C . GLY A 1 97 ? -7.046 26.188 -0.879 1.00 44.50 97 GLY A C 1
ATOM 692 O O . GLY A 1 97 ? -7.220 26.616 0.257 1.00 44.50 97 GLY A O 1
ATOM 693 N N . THR A 1 98 ? -6.280 25.116 -1.109 1.00 47.31 98 THR A N 1
ATOM 694 C CA . THR A 1 98 ? -5.616 24.348 -0.029 1.00 47.31 98 THR A CA 1
ATOM 695 C C . THR A 1 98 ? -4.112 24.605 0.112 1.00 47.31 98 THR A C 1
ATOM 697 O O . THR A 1 98 ? -3.473 24.005 0.969 1.00 47.31 98 THR A O 1
ATOM 700 N N . GLY A 1 99 ? -3.530 25.485 -0.711 1.00 46.78 99 GLY A N 1
ATOM 701 C CA . GLY A 1 99 ? -2.085 25.761 -0.708 1.00 46.78 99 GLY A CA 1
ATOM 702 C C . GLY A 1 99 ? -1.231 24.708 -1.426 1.00 46.78 99 GLY A C 1
ATOM 703 O O . GLY A 1 99 ? -0.009 24.823 -1.443 1.00 46.78 99 GLY A O 1
ATOM 704 N N . PHE A 1 100 ? -1.853 23.713 -2.062 1.00 43.66 100 PHE A N 1
ATOM 705 C CA . PHE A 1 100 ? -1.166 22.728 -2.891 1.00 43.66 100 PHE A CA 1
ATOM 706 C C . PHE A 1 100 ? -1.322 23.092 -4.364 1.00 43.66 100 PHE A C 1
ATOM 708 O O . PHE A 1 100 ? -2.436 23.216 -4.876 1.00 43.66 100 PHE A O 1
ATOM 715 N N . ALA A 1 101 ? -0.198 23.300 -5.042 1.00 43.81 101 ALA A N 1
ATOM 716 C CA . ALA A 1 101 ? -0.201 23.747 -6.424 1.00 43.81 101 ALA A CA 1
ATOM 717 C C . ALA A 1 101 ? -0.678 22.653 -7.394 1.00 43.81 101 ALA A C 1
ATOM 719 O O . ALA A 1 101 ? -0.498 21.460 -7.124 1.00 43.81 101 ALA A O 1
ATOM 720 N N . PRO A 1 102 ? -1.272 23.038 -8.536 1.00 46.25 102 PRO A N 1
ATOM 721 C CA . PRO A 1 102 ? -1.643 22.099 -9.585 1.00 46.25 102 PRO A CA 1
ATOM 722 C C . PRO A 1 102 ? -0.434 21.289 -10.074 1.00 46.25 102 PRO A C 1
ATOM 724 O O . PRO A 1 102 ? 0.715 21.724 -9.994 1.00 46.25 102 PRO A O 1
ATOM 727 N N . ALA A 1 103 ? -0.701 20.094 -10.606 1.00 45.66 103 ALA A N 1
ATOM 728 C CA . ALA A 1 103 ? 0.319 19.108 -10.980 1.00 45.66 103 ALA A CA 1
ATOM 729 C C . ALA A 1 103 ? 1.353 19.615 -12.015 1.00 45.66 103 ALA A C 1
ATOM 731 O O . ALA A 1 103 ? 2.422 19.031 -12.152 1.00 45.66 103 ALA A O 1
ATOM 732 N N . ASN A 1 104 ? 1.064 20.710 -12.724 1.00 47.59 104 ASN A N 1
ATOM 733 C CA . ASN A 1 104 ? 1.975 21.377 -13.660 1.00 47.59 104 ASN A CA 1
ATOM 734 C C . ASN A 1 104 ? 2.824 22.500 -13.024 1.00 47.59 104 ASN A C 1
ATOM 736 O O . ASN A 1 104 ? 3.564 23.176 -13.732 1.00 47.59 104 ASN A O 1
ATOM 740 N N . GLN A 1 105 ? 2.707 22.719 -11.713 1.00 47.31 105 GLN A N 1
ATOM 741 C CA . GLN A 1 105 ? 3.435 23.743 -10.957 1.00 47.31 105 GLN A CA 1
ATOM 742 C C . GLN A 1 105 ? 4.285 23.165 -9.816 1.00 47.31 105 GLN A C 1
ATOM 744 O O . GLN A 1 105 ? 5.046 23.902 -9.197 1.00 47.31 105 GLN A O 1
ATOM 749 N N . ILE A 1 106 ? 4.221 21.856 -9.559 1.00 46.78 106 ILE A N 1
ATOM 750 C CA . ILE A 1 106 ? 5.089 21.169 -8.593 1.00 46.78 106 ILE A CA 1
ATOM 751 C C . ILE A 1 106 ? 6.531 21.092 -9.116 1.00 46.78 106 ILE A C 1
ATOM 753 O O . ILE A 1 106 ? 6.901 20.193 -9.864 1.00 46.78 106 ILE A O 1
ATOM 757 N N . ASN A 1 107 ? 7.356 22.052 -8.699 1.00 42.50 107 ASN A N 1
ATOM 758 C CA . ASN A 1 107 ? 8.815 21.958 -8.742 1.00 42.50 107 ASN A CA 1
ATOM 759 C C . ASN A 1 107 ? 9.348 21.463 -7.378 1.00 42.50 107 ASN A C 1
ATOM 761 O O . ASN A 1 107 ? 8.632 21.506 -6.375 1.00 42.50 107 ASN A O 1
ATOM 765 N N . GLU A 1 108 ? 10.600 20.989 -7.312 1.00 44.62 108 GLU A N 1
ATOM 766 C CA . GLU A 1 108 ? 11.174 20.458 -6.057 1.00 44.62 108 GLU A CA 1
ATOM 767 C C . GLU A 1 108 ? 11.155 21.477 -4.899 1.00 44.62 108 GLU A C 1
ATOM 769 O O . GLU A 1 108 ? 11.104 21.090 -3.734 1.00 44.62 108 GLU A O 1
ATOM 774 N N . GLN A 1 109 ? 11.114 22.779 -5.198 1.00 38.06 109 GLN A N 1
ATOM 775 C CA . GLN A 1 109 ? 10.994 23.837 -4.192 1.00 38.06 109 GLN A CA 1
ATOM 776 C C . GLN A 1 109 ? 9.574 23.964 -3.626 1.00 38.06 109 GLN A C 1
ATOM 778 O O . GLN A 1 109 ? 9.419 24.340 -2.469 1.00 38.06 109 GLN A O 1
ATOM 783 N N . LEU A 1 110 ? 8.540 23.614 -4.392 1.00 46.50 110 LEU A N 1
ATOM 784 C CA . LEU A 1 110 ? 7.143 23.725 -3.978 1.00 46.50 110 LEU A CA 1
ATOM 785 C C . LEU A 1 110 ? 6.697 22.550 -3.103 1.00 46.50 110 LEU A C 1
ATOM 787 O O . LEU A 1 110 ? 5.879 22.731 -2.20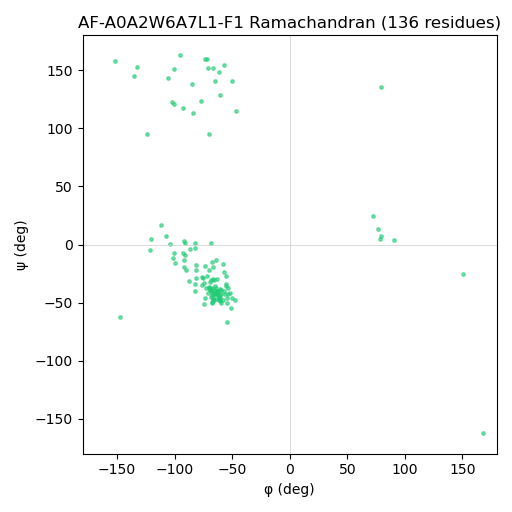4 1.00 46.50 110 LEU A O 1
ATOM 791 N N . LEU A 1 111 ? 7.304 21.373 -3.290 1.00 40.66 111 LEU A N 1
ATOM 792 C CA . LEU A 1 111 ? 7.160 20.245 -2.365 1.00 40.66 111 LEU A CA 1
ATOM 793 C C . LEU A 1 111 ? 7.841 20.547 -1.015 1.00 40.66 111 LEU A C 1
ATOM 795 O O . LEU A 1 111 ? 7.281 20.251 0.037 1.00 40.66 111 LEU A O 1
ATOM 799 N N . VAL A 1 112 ? 9.006 21.209 -1.036 1.00 37.16 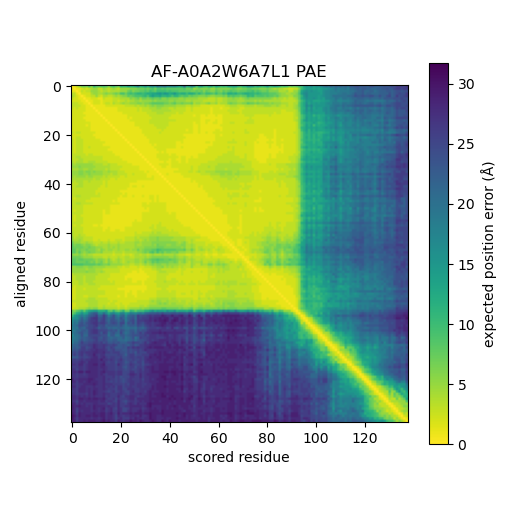112 VAL A N 1
ATOM 800 C CA . VAL A 1 112 ? 9.715 21.674 0.173 1.00 37.16 112 VAL A CA 1
ATOM 801 C C . VAL A 1 112 ? 8.982 22.838 0.852 1.00 37.16 112 VAL A C 1
ATOM 803 O O . VAL A 1 112 ? 8.927 22.884 2.077 1.00 37.16 112 VAL A O 1
ATOM 806 N N . ALA A 1 113 ? 8.362 23.743 0.090 1.00 38.84 113 ALA A N 1
ATOM 807 C CA . ALA A 1 113 ? 7.574 24.850 0.634 1.00 38.84 113 ALA A CA 1
ATOM 808 C C . ALA A 1 113 ? 6.223 24.391 1.215 1.00 38.84 113 ALA A C 1
ATOM 810 O O . ALA A 1 113 ? 5.822 24.882 2.266 1.00 38.84 113 ALA A O 1
ATOM 811 N N . GLY A 1 114 ? 5.554 23.408 0.597 1.00 38.69 114 GLY A N 1
ATOM 812 C CA . GLY A 1 114 ? 4.318 22.811 1.123 1.00 38.69 114 GLY A CA 1
ATOM 813 C C . GLY A 1 114 ? 4.533 21.926 2.359 1.00 38.69 114 GLY A C 1
ATOM 814 O O . GLY A 1 114 ? 3.648 21.819 3.203 1.00 38.69 114 GLY A O 1
ATOM 815 N N . LEU A 1 115 ? 5.727 21.339 2.509 1.00 38.41 115 LEU A N 1
ATOM 816 C CA . LEU A 1 115 ? 6.141 20.575 3.696 1.00 38.41 115 LEU A CA 1
ATOM 817 C C . LEU A 1 115 ? 6.848 21.430 4.761 1.00 38.41 115 LEU A C 1
ATOM 819 O O . LEU A 1 115 ? 7.050 20.966 5.880 1.00 38.41 115 LEU A O 1
ATOM 823 N N . GLY A 1 116 ? 7.184 22.688 4.460 1.00 31.42 116 GLY A N 1
ATOM 824 C CA . GLY A 1 116 ? 7.840 23.608 5.397 1.00 31.42 116 GLY A CA 1
ATOM 825 C C . GLY A 1 116 ? 7.002 23.959 6.634 1.00 31.42 116 GLY A C 1
ATOM 826 O O . GLY A 1 116 ? 7.543 24.488 7.602 1.00 31.42 116 GLY A O 1
ATOM 827 N N . GLY A 1 117 ? 5.702 23.643 6.627 1.00 33.59 117 GLY A N 1
ATOM 828 C CA . GLY A 1 117 ? 4.785 23.848 7.754 1.00 33.59 117 GLY A CA 1
ATOM 829 C C . GLY A 1 117 ? 4.630 22.660 8.713 1.00 33.59 117 GLY A C 1
ATOM 830 O O . GLY A 1 117 ? 3.986 22.812 9.747 1.00 33.59 117 GLY A O 1
ATOM 831 N N . LEU A 1 118 ? 5.201 21.488 8.415 1.00 36.25 118 LEU A N 1
ATOM 832 C CA . LEU A 1 118 ? 5.162 20.325 9.306 1.00 36.25 118 LEU A CA 1
ATOM 833 C C . LEU A 1 118 ? 6.594 19.881 9.590 1.00 36.25 118 LEU A C 1
ATOM 835 O O . LEU A 1 118 ? 7.214 19.154 8.816 1.00 36.25 118 LEU A O 1
ATOM 839 N N . ALA A 1 119 ? 7.128 20.361 10.711 1.00 36.09 119 ALA A N 1
ATOM 840 C CA . ALA A 1 119 ? 8.404 19.920 11.248 1.00 36.09 119 ALA A CA 1
ATOM 841 C C . ALA A 1 119 ? 8.482 18.379 11.250 1.00 36.09 119 ALA A C 1
ATOM 843 O O . ALA A 1 119 ? 7.728 17.728 11.970 1.00 36.09 119 ALA A O 1
ATOM 844 N N . GLY A 1 120 ? 9.392 17.799 10.455 1.00 32.00 120 GLY A N 1
ATOM 845 C CA . GLY A 1 120 ? 9.858 16.431 10.703 1.00 32.00 120 GLY A CA 1
ATOM 846 C C . GLY A 1 120 ? 10.307 15.564 9.524 1.00 32.00 120 GLY A C 1
ATOM 847 O O . GLY A 1 120 ? 11.140 14.696 9.756 1.00 32.00 120 GLY A O 1
ATOM 848 N N . SER A 1 121 ? 9.848 15.767 8.283 1.00 38.88 121 SER A N 1
ATOM 849 C CA . SER A 1 121 ? 10.021 14.714 7.248 1.00 38.88 121 SER A CA 1
ATOM 850 C C . SER A 1 121 ? 10.822 15.101 5.998 1.00 38.88 121 SER A C 1
ATOM 852 O O . SER A 1 121 ? 11.000 14.279 5.099 1.00 38.88 121 SER A O 1
ATOM 854 N N . SER A 1 122 ? 11.400 16.303 5.939 1.00 35.75 122 SER A N 1
ATOM 855 C CA . SER A 1 122 ? 12.129 16.815 4.760 1.00 35.75 122 SER A CA 1
ATOM 856 C C . SER A 1 122 ? 13.458 16.103 4.440 1.00 35.75 122 SER A C 1
ATOM 858 O O . SER A 1 122 ? 14.151 16.489 3.501 1.00 35.75 122 SER A O 1
ATOM 860 N N . LEU A 1 123 ? 13.851 15.077 5.200 1.00 33.97 123 LEU A N 1
ATOM 861 C CA . LEU A 1 123 ? 15.192 14.481 5.124 1.00 33.97 123 LEU A CA 1
ATOM 862 C C . LEU A 1 123 ? 15.295 13.193 4.300 1.00 33.97 123 LEU A C 1
ATOM 864 O O . LEU A 1 123 ? 16.402 12.830 3.907 1.00 33.97 123 LEU A O 1
ATOM 868 N N . ILE A 1 124 ? 14.188 12.521 3.974 1.00 34.38 124 ILE A N 1
ATOM 869 C CA . ILE A 1 124 ? 14.284 11.195 3.340 1.00 34.38 124 ILE A CA 1
ATOM 870 C C . ILE A 1 124 ? 14.511 11.292 1.822 1.00 34.38 124 ILE A C 1
ATOM 872 O O . ILE A 1 124 ? 15.356 10.583 1.280 1.00 34.38 124 ILE A O 1
ATOM 876 N N . ILE A 1 125 ? 13.855 12.223 1.124 1.00 36.31 125 ILE A N 1
ATOM 877 C CA . ILE A 1 125 ? 13.922 12.274 -0.350 1.00 36.31 125 ILE A CA 1
ATOM 878 C C . ILE A 1 125 ? 15.186 13.003 -0.851 1.00 36.31 125 ILE A C 1
ATOM 880 O O . ILE A 1 125 ? 15.801 12.572 -1.828 1.00 36.31 125 ILE A O 1
ATOM 884 N N . ALA A 1 126 ? 15.661 14.033 -0.140 1.00 37.03 126 ALA A N 1
ATOM 885 C CA . ALA A 1 126 ? 16.908 14.729 -0.485 1.00 37.03 126 ALA A CA 1
ATOM 886 C C . ALA A 1 126 ? 18.177 13.930 -0.106 1.00 37.03 126 ALA A C 1
ATOM 888 O O . ALA A 1 126 ? 19.214 14.055 -0.766 1.00 37.03 126 ALA A O 1
ATOM 889 N N . GLY A 1 127 ? 18.103 13.081 0.929 1.00 32.78 127 GLY A N 1
ATOM 890 C CA . GLY A 1 127 ? 19.218 12.236 1.372 1.00 32.78 127 GLY A CA 1
ATOM 891 C C . GLY A 1 127 ? 19.564 11.113 0.388 1.00 32.78 127 GLY A C 1
ATOM 892 O O . GLY A 1 127 ? 20.742 10.840 0.150 1.00 32.78 127 GLY A O 1
ATOM 893 N N . LEU A 1 128 ? 18.554 10.516 -0.255 1.00 35.34 128 LEU A N 1
ATOM 894 C CA . LEU A 1 128 ? 18.735 9.379 -1.166 1.00 35.34 128 LEU A CA 1
ATOM 895 C C . LEU A 1 128 ? 19.460 9.751 -2.474 1.00 35.34 128 LEU A C 1
ATOM 897 O O . LEU A 1 128 ? 20.262 8.958 -2.968 1.00 35.34 128 LEU A O 1
ATOM 901 N N . ARG A 1 129 ? 19.287 10.975 -3.003 1.00 41.34 129 ARG A N 1
ATOM 902 C CA . ARG A 1 129 ? 20.038 11.430 -4.194 1.00 41.34 129 ARG A CA 1
ATOM 903 C C . ARG A 1 129 ? 21.493 11.809 -3.894 1.00 41.34 129 ARG A C 1
ATOM 905 O O . ARG A 1 129 ? 22.358 11.522 -4.715 1.00 41.34 129 ARG A O 1
ATOM 912 N N . ARG A 1 130 ? 21.810 12.387 -2.724 1.00 42.81 130 ARG A N 1
ATOM 913 C CA . ARG A 1 130 ? 23.211 12.726 -2.371 1.00 42.81 130 ARG A CA 1
ATOM 914 C C . ARG A 1 130 ? 24.087 11.494 -2.131 1.00 42.81 130 ARG A C 1
ATOM 916 O O . ARG A 1 130 ? 25.280 11.539 -2.423 1.00 42.81 130 ARG A O 1
ATOM 923 N N . LEU A 1 131 ? 23.507 10.399 -1.640 1.00 36.38 131 LEU A N 1
ATOM 924 C CA . LEU A 1 131 ? 24.211 9.123 -1.472 1.00 36.38 131 LEU A CA 1
ATOM 925 C C . LEU A 1 131 ? 24.450 8.396 -2.804 1.00 36.38 131 LEU A C 1
ATOM 927 O O . LEU A 1 131 ? 25.496 7.774 -2.965 1.00 36.38 131 LEU A O 1
ATOM 931 N N . ALA A 1 132 ? 23.539 8.526 -3.772 1.00 42.34 132 ALA A N 1
ATOM 932 C CA . ALA A 1 132 ? 23.732 7.970 -5.112 1.00 42.34 132 ALA A CA 1
ATOM 933 C C . ALA A 1 132 ? 24.815 8.719 -5.913 1.00 42.34 132 ALA A C 1
ATOM 935 O O . ALA A 1 132 ? 25.602 8.084 -6.609 1.00 42.34 132 ALA A O 1
ATOM 936 N N . VAL A 1 133 ? 24.907 10.049 -5.767 1.00 44.84 133 VAL A N 1
ATOM 937 C CA . VAL A 1 133 ? 25.916 10.872 -6.464 1.00 44.84 133 VAL A CA 1
ATOM 938 C C . VAL A 1 133 ? 27.329 10.635 -5.917 1.00 44.84 133 VAL A C 1
ATOM 940 O O . VAL A 1 133 ? 28.255 10.451 -6.697 1.00 44.84 133 VAL A O 1
ATOM 943 N N . ARG A 1 134 ? 27.515 10.517 -4.592 1.00 43.03 134 ARG A N 1
ATOM 944 C CA . ARG A 1 134 ? 28.852 10.262 -4.010 1.00 43.03 134 ARG A CA 1
ATOM 945 C C . ARG A 1 134 ? 29.447 8.892 -4.343 1.00 43.03 134 ARG A C 1
ATOM 947 O O . ARG A 1 134 ? 30.653 8.725 -4.216 1.00 43.03 134 ARG A O 1
ATOM 954 N N . LYS A 1 135 ? 28.635 7.913 -4.754 1.00 42.97 135 LYS A N 1
ATOM 955 C CA . LYS A 1 135 ? 29.113 6.571 -5.132 1.00 42.97 135 LYS A CA 1
ATOM 956 C C . LYS A 1 135 ? 29.544 6.466 -6.602 1.00 42.97 135 LYS A C 1
ATOM 958 O O . LYS A 1 135 ? 29.984 5.405 -7.021 1.00 42.97 135 LYS A O 1
ATOM 963 N N . GLN A 1 136 ? 29.377 7.540 -7.375 1.00 44.16 136 GLN A N 1
ATOM 964 C CA . GLN A 1 136 ? 29.851 7.670 -8.759 1.00 44.16 136 GLN A CA 1
ATOM 965 C C . GLN A 1 136 ? 31.154 8.489 -8.847 1.00 44.16 136 GLN A C 1
ATOM 967 O O . GLN A 1 136 ? 31.746 8.570 -9.916 1.00 44.16 136 GLN A O 1
ATOM 972 N N . GLU A 1 137 ? 31.596 9.087 -7.733 1.00 49.66 137 GLU A N 1
ATOM 973 C CA . GLU A 1 137 ? 32.808 9.918 -7.636 1.00 49.66 137 GLU A CA 1
ATOM 974 C C . GLU A 1 137 ? 33.926 9.263 -6.791 1.00 49.66 137 GLU A C 1
ATOM 976 O O . GLU A 1 137 ? 34.860 9.946 -6.370 1.00 49.66 137 GLU A O 1
ATOM 981 N N . GLN A 1 138 ? 33.849 7.949 -6.537 1.00 41.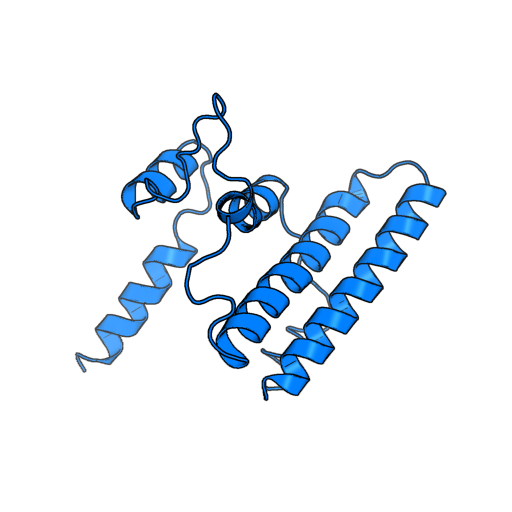72 138 GLN A N 1
ATOM 982 C CA . GLN A 1 138 ? 34.940 7.143 -5.966 1.00 41.72 138 GLN A CA 1
ATOM 983 C C . GLN A 1 138 ? 35.243 5.935 -6.842 1.00 41.72 138 GLN A C 1
ATOM 985 O O . GLN A 1 138 ? 34.269 5.284 -7.282 1.00 41.72 138 GLN A O 1
#

Foldseek 3Di:
DDDPCCPVDPLSVLVLLLLVLLLLLQALVQCLVVDPDPVVNVVSVVSNVVSLVSNLVSQVVNVHDVDPTSHPDPDRHHDDPVRSCVSCQQVVQHDPPPQQDGNVPDDVVSVVVVCVPPPDDPCPPVVVVVVVVVVVVD

Solvent-accessible surface area (backbone atoms only — not comparable to full-atom values): 7961 Å² total; per-residue (Å²): 79,76,67,88,56,37,82,74,39,72,65,43,34,46,56,50,49,35,53,51,24,50,44,45,29,11,37,41,55,43,45,49,89,74,52,82,50,65,70,60,42,52,52,43,52,53,50,29,59,48,26,46,50,48,22,28,50,44,18,53,77,70,70,42,48,64,74,79,45,33,40,84,61,100,65,86,67,62,32,53,74,66,56,42,47,63,71,49,41,55,46,67,60,30,56,89,90,73,82,52,67,36,64,93,62,67,44,81,65,49,58,51,58,64,46,68,82,53,93,85,68,85,59,64,74,64,49,57,56,57,57,57,54,61,64,74,76,108

Mean predicted aligned error: 12.79 Å

Secondary structure (DSSP, 8-state):
---TTTTTSHHHHHHHHHHHHHHHHHHHHHHHTT---HHHHHHHHHHHHHHHHHHHHHHHHTT--TBTTTBSSSSPPP--HHHHHHHHGGGTT--TTSSPPPTTT--HHHHHHHHTTSTT-TTHHHHHHHHHHHTS--

pLDDT: mean 74.4, std 24.25, range [31.42, 98.44]

Nearest PDB structures (foldseek):
  8w9k-assembly2_C  TM=9.265E-01  e=5.386E-02  Ramazzottius varieornatus
  8x1k-assembly1_B  TM=9.194E-01  e=4.577E-02  Ramazzottius varieornatus
  5l89-assembly3_Z  TM=8.019E-01  e=1.189E+00  Rhodospirillum rubrum
  4k2p-assembly3_C  TM=5.680E-01  e=7.131E+00  Homo sapiens
  4k2p-assembly4_D  TM=5.684E-01  e=7.948E+00  Homo sapiens

Radius of gyration: 17.16 Å; Cα contacts (8 Å, |Δi|>4): 118; chains: 1; bounding box: 54×38×39 Å